Protein AF-A0A1A7C548-F1 (afdb_monomer)

Radius of gyration: 21.09 Å; Cα contacts (8 Å, |Δi|>4): 70; chains: 1; bounding box: 57×16×63 Å

Secondary structure (DSSP, 8-state):
-HHHHHHHHHS---S-HHHHHHHHHHHHHHHHHHHHHHHHHH---HHHHHHHHHHHHHHHHHHHHHHHHHHHHHHHHHHHHHHHHHHHHHGGGS--

Organism: NCBI:txid1747903

InterPro domains:
  IPR005183 Domain of unknown function DUF305, CopM-like [PF03713] (20-87)
  IPR012347 Ferritin-like [G3DSA:1.20.1260.10] (1-73)

Structure (mmCIF, N/CA/C/O backbone):
data_AF-A0A1A7C548-F1
#
_entry.id   AF-A0A1A7C548-F1
#
loop_
_atom_site.group_PDB
_atom_site.id
_atom_site.type_symbol
_atom_site.label_atom_id
_atom_site.label_alt_id
_atom_site.label_comp_id
_atom_site.label_asym_id
_atom_site.label_entity_id
_atom_site.label_seq_id
_atom_site.pdbx_PDB_ins_code
_atom_site.Cartn_x
_atom_site.Cartn_y
_atom_site.Cartn_z
_atom_site.occupancy
_atom_site.B_iso_or_equiv
_atom_site.auth_seq_id
_atom_site.auth_comp_id
_atom_site.auth_asym_id
_atom_site.auth_atom_id
_atom_site.pdbx_PDB_model_num
ATOM 1 N N . MET A 1 1 ? -4.442 1.007 -11.598 1.00 67.88 1 MET A N 1
ATOM 2 C CA . MET A 1 1 ? -5.003 2.018 -10.678 1.00 67.88 1 MET A CA 1
ATOM 3 C C . MET A 1 1 ? -6.474 1.806 -10.350 1.00 67.88 1 MET A C 1
ATOM 5 O O . MET A 1 1 ? -6.763 1.775 -9.171 1.00 67.88 1 MET A O 1
ATOM 9 N N . ALA A 1 2 ? -7.380 1.535 -11.300 1.00 74.75 2 ALA A N 1
ATOM 10 C CA . ALA A 1 2 ? -8.811 1.359 -10.981 1.00 74.75 2 ALA A CA 1
ATOM 11 C C . ALA A 1 2 ? -9.125 0.342 -9.853 1.00 74.75 2 ALA A C 1
ATOM 13 O O . ALA A 1 2 ? -10.022 0.575 -9.052 1.00 74.75 2 ALA A O 1
ATOM 14 N N . ILE A 1 3 ? -8.359 -0.754 -9.752 1.00 79.62 3 ILE A N 1
ATOM 15 C CA . ILE A 1 3 ? -8.484 -1.739 -8.659 1.00 79.62 3 ILE A CA 1
ATOM 16 C C . ILE A 1 3 ? -8.062 -1.156 -7.301 1.00 79.62 3 ILE A C 1
ATOM 18 O O . ILE A 1 3 ? -8.709 -1.423 -6.293 1.00 79.62 3 ILE A O 1
ATOM 22 N N . MET A 1 4 ? -7.002 -0.343 -7.275 1.00 86.38 4 MET A N 1
ATOM 23 C CA . MET A 1 4 ? -6.571 0.370 -6.072 1.00 86.38 4 MET A CA 1
ATOM 24 C C . MET A 1 4 ? -7.648 1.365 -5.641 1.00 86.38 4 MET A C 1
ATOM 26 O O . MET A 1 4 ? -8.044 1.351 -4.483 1.00 86.38 4 MET A O 1
ATOM 30 N N . ASP A 1 5 ? -8.159 2.177 -6.567 1.00 85.19 5 ASP A N 1
ATOM 31 C CA . ASP A 1 5 ? -9.160 3.206 -6.267 1.00 85.19 5 ASP A CA 1
ATOM 32 C C . ASP A 1 5 ? -10.466 2.592 -5.737 1.00 85.19 5 ASP A C 1
ATOM 34 O O . ASP A 1 5 ? -11.019 3.062 -4.740 1.00 85.19 5 ASP A O 1
ATOM 38 N N . ASP A 1 6 ? -10.938 1.505 -6.358 1.00 89.88 6 ASP A N 1
ATOM 39 C CA . ASP A 1 6 ? -12.108 0.757 -5.886 1.00 89.88 6 ASP A CA 1
ATOM 40 C C . ASP A 1 6 ? -11.845 0.098 -4.523 1.00 89.88 6 ASP A C 1
ATOM 42 O O . ASP A 1 6 ? -12.668 0.217 -3.614 1.00 89.88 6 ASP A O 1
ATOM 46 N N . GLY A 1 7 ? -10.671 -0.514 -4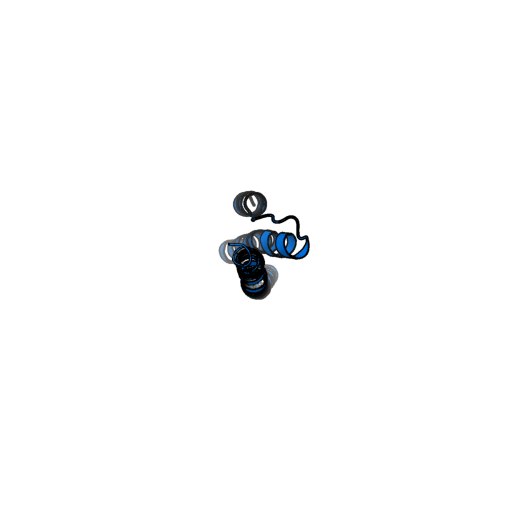.336 1.00 88.38 7 GLY A N 1
ATOM 47 C CA . GLY A 1 7 ? -10.268 -1.114 -3.064 1.00 88.38 7 GLY A CA 1
ATOM 48 C C . GLY A 1 7 ? -10.207 -0.097 -1.923 1.00 88.38 7 GLY A C 1
ATOM 49 O O . GLY A 1 7 ? -10.733 -0.352 -0.844 1.00 88.38 7 GLY A O 1
ATOM 50 N N . MET A 1 8 ? -9.638 1.082 -2.178 1.00 91.69 8 MET A N 1
ATOM 51 C CA . MET A 1 8 ? -9.590 2.202 -1.234 1.00 91.69 8 MET A CA 1
ATOM 52 C C . MET A 1 8 ? -10.994 2.696 -0.877 1.00 91.69 8 MET A C 1
ATOM 54 O O . MET A 1 8 ? -11.284 2.929 0.292 1.00 91.69 8 MET A O 1
ATOM 58 N N . ARG A 1 9 ? -11.894 2.817 -1.864 1.00 91.50 9 ARG A N 1
ATOM 59 C CA . ARG A 1 9 ? -13.290 3.235 -1.637 1.00 91.50 9 ARG A CA 1
ATOM 60 C C . ARG A 1 9 ? -14.104 2.234 -0.823 1.00 91.50 9 ARG A C 1
ATOM 62 O O . ARG A 1 9 ? -15.070 2.636 -0.180 1.00 91.50 9 ARG A O 1
ATOM 69 N N . ARG A 1 10 ? -13.774 0.946 -0.915 1.00 92.56 10 ARG A N 1
ATOM 70 C CA . ARG A 1 10 ? -14.467 -0.144 -0.212 1.00 92.56 10 ARG A CA 1
ATOM 71 C C . ARG A 1 10 ? -13.815 -0.525 1.113 1.00 92.56 10 ARG A C 1
ATOM 73 O O . ARG A 1 10 ? -14.361 -1.380 1.809 1.00 92.56 10 ARG A O 1
ATOM 80 N N . ALA A 1 11 ? -12.665 0.058 1.447 1.00 92.19 11 ALA A N 1
ATOM 81 C CA . ALA A 1 11 ? -11.997 -0.199 2.713 1.00 92.19 11 ALA A CA 1
ATOM 82 C C . ALA A 1 11 ? -12.955 0.126 3.880 1.00 92.19 11 ALA A C 1
ATOM 84 O O . ALA A 1 11 ? -13.580 1.190 3.864 1.00 92.19 11 ALA A O 1
ATOM 85 N N . PRO A 1 12 ? -13.110 -0.770 4.873 1.00 89.75 12 PRO A N 1
ATOM 86 C CA . PRO A 1 12 ? -13.973 -0.510 6.018 1.00 89.75 12 PRO A CA 1
ATOM 87 C C . PRO A 1 12 ? -13.505 0.727 6.782 1.00 89.75 12 PRO A C 1
ATOM 89 O O . PRO A 1 12 ? -12.323 0.832 7.109 1.00 89.75 12 PRO A O 1
ATOM 92 N N . THR A 1 13 ? -14.439 1.620 7.103 1.00 91.56 13 THR A N 1
ATOM 93 C CA . THR A 1 13 ? -14.188 2.778 7.960 1.00 91.56 13 THR A CA 1
ATOM 94 C C . THR A 1 13 ? -14.941 2.636 9.275 1.00 91.56 13 THR A C 1
ATOM 96 O O . THR A 1 13 ? -16.109 2.244 9.304 1.00 91.56 13 THR A O 1
ATOM 99 N N . THR A 1 14 ? -14.262 2.927 10.380 1.00 92.00 14 THR A N 1
ATOM 100 C CA . THR A 1 14 ? -14.830 2.882 11.736 1.00 92.00 14 THR A CA 1
ATOM 101 C C . THR A 1 14 ? -14.843 4.255 12.399 1.00 92.00 14 THR A C 1
ATOM 103 O O . THR A 1 14 ? -15.473 4.415 13.443 1.00 92.00 14 THR A O 1
ATOM 106 N N . GLY A 1 15 ? -14.168 5.248 11.805 1.00 92.50 15 GLY A N 1
ATOM 107 C CA . GLY A 1 15 ? -13.950 6.562 12.407 1.00 92.50 15 GLY A CA 1
ATOM 108 C C . GLY A 1 15 ? -12.762 6.598 13.371 1.00 92.50 15 GLY A C 1
ATOM 109 O O . GLY A 1 15 ? -12.413 7.674 13.852 1.00 92.50 15 GLY A O 1
ATOM 110 N N . ASP A 1 16 ? -12.120 5.455 13.633 1.00 95.00 16 ASP A N 1
ATOM 111 C CA . ASP A 1 16 ? -10.817 5.392 14.288 1.00 95.00 16 ASP A CA 1
ATOM 112 C C . ASP A 1 16 ? -9.722 5.609 13.229 1.00 95.00 16 ASP A C 1
ATOM 114 O O . ASP A 1 16 ? -9.539 4.754 12.353 1.00 95.00 16 ASP A O 1
ATOM 118 N N . PRO A 1 17 ? -8.952 6.712 13.301 1.00 96.19 17 PRO A N 1
ATOM 119 C CA . PRO A 1 17 ? -7.952 7.027 12.286 1.00 96.19 17 PRO A CA 1
ATOM 120 C C . PRO A 1 17 ? -6.895 5.935 12.097 1.00 96.19 17 PRO A C 1
ATOM 122 O O . PRO A 1 17 ? -6.402 5.753 10.986 1.00 96.19 17 PRO A O 1
ATOM 125 N N . ALA A 1 18 ? -6.536 5.201 13.157 1.00 96.31 18 ALA A N 1
ATOM 126 C CA . ALA A 1 18 ? -5.531 4.148 13.064 1.00 96.31 18 ALA A CA 1
ATOM 127 C C . ALA A 1 18 ? -6.076 2.935 12.304 1.00 96.31 18 ALA A C 1
ATOM 129 O O . ALA A 1 18 ? -5.395 2.388 11.435 1.00 96.31 18 ALA A O 1
ATOM 130 N N . HIS A 1 19 ? -7.313 2.536 12.596 1.00 97.25 19 HIS A N 1
ATOM 131 C CA . HIS A 1 19 ? -7.976 1.459 11.868 1.00 97.25 19 HIS A CA 1
ATOM 132 C C . HIS A 1 19 ? -8.168 1.813 10.390 1.00 97.25 19 HIS A C 1
ATOM 134 O O . HIS A 1 19 ? -7.856 1.002 9.512 1.00 97.25 19 HIS A O 1
ATOM 140 N N . ASP A 1 20 ? -8.649 3.024 10.118 1.00 96.19 20 ASP A N 1
ATOM 141 C CA . ASP A 1 20 ? -8.979 3.462 8.764 1.00 96.19 20 ASP A CA 1
ATOM 142 C C . ASP A 1 20 ? -7.708 3.605 7.915 1.00 96.19 20 ASP A C 1
ATOM 144 O O . ASP A 1 20 ? -7.673 3.136 6.776 1.00 96.19 20 ASP A O 1
ATOM 148 N N . PHE A 1 21 ? -6.614 4.116 8.498 1.00 97.50 21 PHE A N 1
ATOM 149 C CA . PHE A 1 21 ? -5.296 4.141 7.858 1.00 97.50 21 PHE A CA 1
ATOM 150 C C . PHE A 1 21 ? -4.831 2.738 7.449 1.00 97.50 21 PHE A C 1
ATOM 152 O O . PHE A 1 21 ? -4.495 2.514 6.286 1.00 97.50 21 PHE A O 1
ATOM 159 N N . MET A 1 22 ? -4.846 1.777 8.378 1.00 98.06 22 MET A N 1
ATOM 160 C CA . MET A 1 22 ? -4.385 0.411 8.101 1.00 98.06 22 MET A CA 1
ATOM 161 C C . MET A 1 22 ? -5.270 -0.286 7.059 1.00 98.06 22 MET A C 1
ATOM 163 O O . MET A 1 22 ? -4.768 -1.003 6.195 1.00 98.06 22 MET A O 1
ATOM 167 N N . SER A 1 23 ? -6.584 -0.053 7.110 1.00 97.38 23 SER A N 1
ATOM 168 C CA . SER A 1 23 ? -7.547 -0.640 6.173 1.00 97.38 23 SER A CA 1
ATOM 169 C C . SER A 1 23 ? -7.381 -0.094 4.755 1.00 97.38 23 SER A C 1
ATOM 171 O O . SER A 1 23 ? -7.439 -0.863 3.797 1.00 97.38 23 SER A O 1
ATOM 173 N N . MET A 1 24 ? -7.126 1.209 4.612 1.00 96.94 24 MET A N 1
ATOM 174 C CA . MET A 1 24 ? -6.892 1.852 3.316 1.00 96.94 24 MET A CA 1
ATOM 175 C C . MET A 1 24 ? -5.495 1.551 2.761 1.00 96.94 24 MET A C 1
ATOM 177 O O . MET A 1 24 ? -5.329 1.347 1.563 1.00 96.94 24 MET A O 1
ATOM 181 N N . MET A 1 25 ? -4.460 1.459 3.593 1.00 98.31 25 MET A N 1
ATOM 182 C CA . MET A 1 25 ? -3.111 1.224 3.074 1.00 98.31 25 MET A CA 1
ATOM 183 C C . MET A 1 25 ? -2.933 -0.158 2.436 1.00 98.31 25 MET A C 1
ATOM 185 O O . MET A 1 25 ? -2.133 -0.284 1.512 1.00 98.31 25 MET A O 1
ATOM 189 N N . ILE A 1 26 ? -3.723 -1.169 2.804 1.00 98.00 26 ILE A N 1
ATOM 190 C CA . ILE A 1 26 ? -3.666 -2.492 2.159 1.00 98.00 26 I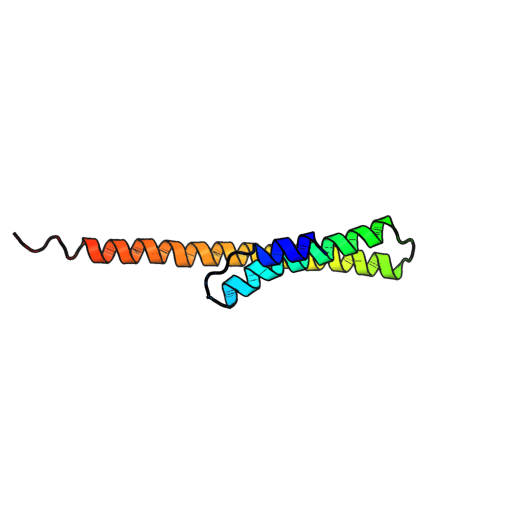LE A CA 1
ATOM 191 C C . ILE A 1 26 ? -3.944 -2.426 0.640 1.00 98.00 26 ILE A C 1
ATOM 193 O O . ILE A 1 26 ? -3.074 -2.847 -0.127 1.00 98.00 26 ILE A O 1
ATOM 197 N N . PRO A 1 27 ? -5.098 -1.920 0.153 1.00 97.44 27 PRO A N 1
ATOM 198 C CA . PRO A 1 27 ? -5.348 -1.806 -1.285 1.00 97.44 27 PRO A CA 1
ATOM 199 C C . PRO A 1 27 ? -4.403 -0.822 -1.988 1.00 97.44 27 PRO A C 1
ATOM 201 O O . PRO A 1 27 ? -4.040 -1.073 -3.137 1.00 97.44 27 PRO A O 1
ATOM 204 N N . HIS A 1 28 ? -3.946 0.242 -1.314 1.00 98.06 28 HIS A N 1
ATOM 205 C CA . HIS A 1 28 ? -2.902 1.123 -1.852 1.00 98.06 28 HIS A CA 1
ATOM 206 C C . HIS A 1 28 ? -1.614 0.346 -2.167 1.00 98.06 28 HIS A C 1
ATOM 208 O O . HIS A 1 28 ? -1.093 0.411 -3.282 1.00 98.06 28 HIS A O 1
ATOM 214 N N . HIS A 1 29 ? -1.138 -0.450 -1.207 1.00 98.44 29 HIS A N 1
ATOM 215 C CA . HIS A 1 29 ? 0.088 -1.229 -1.364 1.00 98.44 29 HIS A CA 1
ATOM 216 C C . HIS A 1 29 ? -0.076 -2.344 -2.400 1.00 98.44 29 HIS A C 1
ATOM 218 O O . HIS A 1 29 ? 0.817 -2.592 -3.212 1.00 98.44 29 HIS A O 1
ATOM 224 N N . GLN A 1 30 ? -1.256 -2.969 -2.458 1.00 98.19 30 GLN A N 1
ATOM 225 C CA . GLN A 1 30 ? -1.563 -3.947 -3.499 1.00 98.19 30 GLN A CA 1
ATOM 226 C C . GLN A 1 30 ? -1.489 -3.324 -4.902 1.00 98.19 30 GLN A C 1
ATOM 228 O O . GLN A 1 30 ? -0.931 -3.933 -5.813 1.00 98.19 30 GLN A O 1
ATOM 233 N N . GLY A 1 31 ? -1.974 -2.089 -5.068 1.00 97.38 31 GLY A N 1
ATOM 234 C CA . GLY A 1 31 ? -1.849 -1.343 -6.320 1.00 97.38 31 GLY A CA 1
ATOM 235 C C . GLY A 1 31 ? -0.394 -1.124 -6.746 1.00 97.38 31 GLY A C 1
ATOM 236 O O . GLY A 1 31 ? -0.059 -1.325 -7.917 1.00 97.38 31 GLY A O 1
ATOM 237 N N . ALA A 1 32 ? 0.486 -0.778 -5.801 1.00 98.00 32 ALA A N 1
ATOM 238 C CA . ALA A 1 32 ? 1.918 -0.621 -6.059 1.00 98.00 32 ALA A CA 1
ATOM 239 C C . ALA A 1 32 ? 2.586 -1.947 -6.467 1.00 98.00 32 ALA A C 1
ATOM 241 O O . ALA A 1 32 ? 3.362 -1.980 -7.425 1.00 98.00 32 ALA A O 1
ATOM 242 N N . ILE A 1 33 ? 2.237 -3.053 -5.800 1.00 98.50 33 ILE A N 1
ATOM 243 C CA . ILE A 1 33 ? 2.705 -4.404 -6.148 1.00 98.50 33 ILE A CA 1
ATOM 2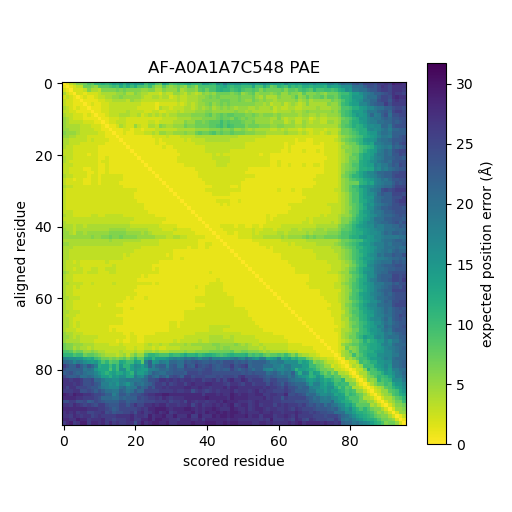44 C C . ILE A 1 33 ? 2.274 -4.782 -7.568 1.00 98.50 33 ILE A C 1
ATOM 246 O O . ILE A 1 33 ? 3.078 -5.315 -8.334 1.00 98.50 33 ILE A O 1
ATOM 250 N N . ASP A 1 34 ? 1.026 -4.509 -7.941 1.00 97.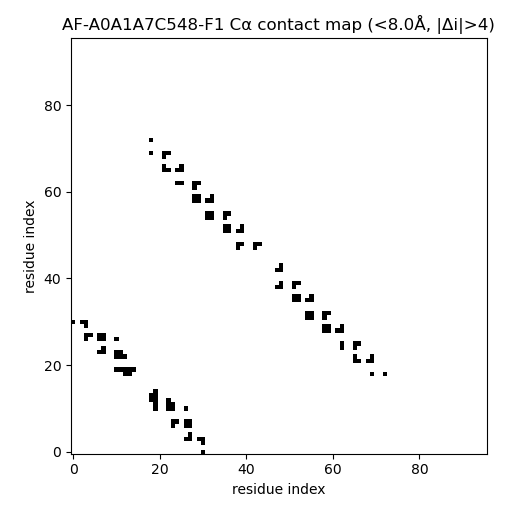69 34 ASP A N 1
ATOM 251 C CA . ASP A 1 34 ? 0.503 -4.861 -9.262 1.00 97.69 34 ASP A CA 1
ATOM 252 C C . ASP A 1 34 ? 1.206 -4.066 -10.375 1.00 97.69 34 ASP A C 1
ATOM 254 O O . ASP A 1 34 ? 1.556 -4.627 -11.417 1.00 97.69 34 ASP A O 1
ATOM 258 N N . MET A 1 35 ? 1.513 -2.786 -10.134 1.00 97.88 35 MET A N 1
ATOM 259 C CA . MET A 1 35 ? 2.339 -1.986 -11.047 1.00 97.88 35 MET A CA 1
ATOM 260 C C . MET A 1 35 ? 3.776 -2.503 -11.144 1.00 97.88 35 MET A C 1
ATOM 262 O O . MET A 1 35 ? 4.321 -2.611 -12.243 1.00 97.88 35 MET A O 1
ATOM 266 N N . ALA A 1 36 ? 4.392 -2.854 -10.016 1.00 98.25 36 ALA A N 1
ATOM 267 C CA . ALA A 1 36 ? 5.743 -3.400 -9.999 1.00 98.25 36 ALA A CA 1
ATOM 268 C C . ALA A 1 36 ? 5.816 -4.738 -10.758 1.00 98.25 36 ALA A C 1
ATOM 270 O O . ALA A 1 36 ? 6.728 -4.958 -11.557 1.00 98.25 36 ALA A O 1
ATOM 271 N N . LYS A 1 37 ? 4.808 -5.607 -10.612 1.00 98.06 37 LYS A N 1
ATOM 272 C CA . LYS A 1 37 ? 4.692 -6.841 -11.405 1.00 98.06 37 LYS A CA 1
ATOM 273 C C . LYS A 1 37 ? 4.596 -6.556 -12.904 1.00 98.06 37 LYS A C 1
ATOM 275 O O . LYS A 1 37 ? 5.232 -7.262 -13.683 1.00 98.06 37 LYS A O 1
ATOM 280 N N . ALA A 1 38 ? 3.872 -5.515 -13.318 1.00 97.94 38 ALA A N 1
ATOM 281 C CA . ALA A 1 38 ? 3.807 -5.124 -14.727 1.00 97.94 38 ALA A CA 1
ATOM 282 C C . ALA A 1 38 ? 5.192 -4.736 -15.283 1.00 97.94 38 ALA A C 1
ATOM 284 O O . ALA A 1 38 ? 5.537 -5.133 -16.397 1.00 97.94 38 ALA A O 1
ATOM 285 N N . ILE A 1 39 ? 6.035 -4.051 -14.498 1.00 98.31 39 ILE A N 1
ATOM 286 C CA . ILE A 1 39 ? 7.424 -3.747 -14.891 1.00 98.31 39 ILE A CA 1
ATOM 287 C C . ILE A 1 39 ? 8.236 -5.026 -15.119 1.00 98.31 39 ILE A C 1
ATOM 289 O O . ILE A 1 39 ? 8.985 -5.103 -16.092 1.00 98.31 39 ILE A O 1
ATOM 293 N N . LEU A 1 40 ? 8.058 -6.056 -14.287 1.00 98.06 40 LEU A N 1
ATOM 294 C CA . LEU A 1 40 ? 8.755 -7.334 -14.464 1.00 98.06 40 LEU A CA 1
ATOM 295 C C . LEU A 1 40 ? 8.333 -8.091 -15.733 1.00 98.06 40 LEU A C 1
ATOM 297 O O . LEU A 1 40 ? 9.115 -8.904 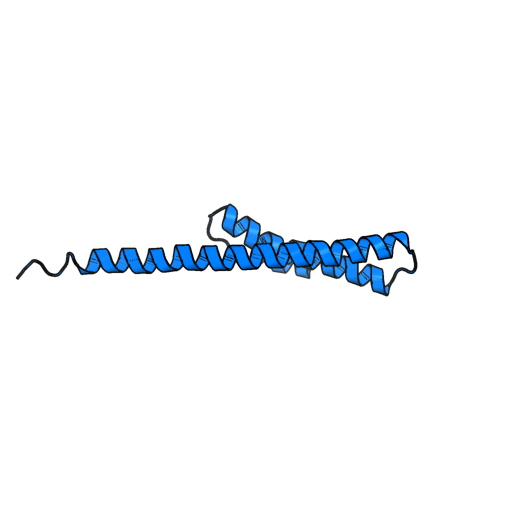-16.230 1.00 98.06 40 LEU A O 1
ATOM 301 N N . VAL A 1 41 ? 7.135 -7.831 -16.263 1.00 97.75 41 VAL A N 1
ATOM 302 C CA . VAL A 1 41 ? 6.650 -8.422 -17.521 1.00 97.75 41 VAL A CA 1
ATOM 303 C C . VAL A 1 41 ? 7.097 -7.604 -18.733 1.00 97.75 41 VAL A C 1
ATOM 305 O O . VAL A 1 41 ? 7.469 -8.176 -19.754 1.00 97.75 41 VAL A O 1
ATOM 308 N N . HIS A 1 42 ? 7.059 -6.274 -18.637 1.00 97.44 42 HIS A N 1
ATOM 309 C CA . HIS A 1 42 ? 7.185 -5.395 -19.803 1.00 97.44 42 HIS A CA 1
ATOM 310 C C . HIS A 1 42 ? 8.556 -4.734 -19.973 1.00 97.44 42 HIS A C 1
ATOM 312 O O . HIS A 1 42 ? 8.856 -4.255 -21.065 1.00 97.44 42 HIS A O 1
ATOM 318 N N . SER A 1 43 ? 9.392 -4.692 -18.932 1.00 97.19 43 SER A N 1
ATOM 319 C CA . SER A 1 43 ? 10.704 -4.044 -18.986 1.00 97.19 43 SER A CA 1
ATOM 320 C C . SER A 1 43 ? 11.854 -5.050 -18.940 1.00 97.19 43 SER A C 1
ATOM 322 O O . SER A 1 43 ? 11.865 -5.979 -18.127 1.00 97.19 43 SER A O 1
ATOM 324 N N . ASN A 1 44 ? 12.864 -4.803 -19.778 1.00 97.06 44 ASN A N 1
ATOM 325 C CA . ASN A 1 44 ? 14.163 -5.483 -19.754 1.00 97.06 44 ASN A CA 1
ATOM 326 C C . ASN A 1 44 ? 15.258 -4.650 -19.064 1.00 97.06 44 ASN A C 1
ATOM 328 O O . ASN A 1 44 ? 16.393 -5.111 -18.943 1.00 97.06 44 ASN A O 1
ATOM 332 N N . ASP A 1 45 ? 14.935 -3.438 -18.608 1.00 98.62 45 ASP A N 1
ATOM 333 C CA . ASP A 1 45 ? 15.874 -2.584 -17.885 1.00 98.62 45 ASP A CA 1
ATOM 334 C C . ASP A 1 45 ? 16.189 -3.190 -16.508 1.00 98.62 45 ASP A C 1
A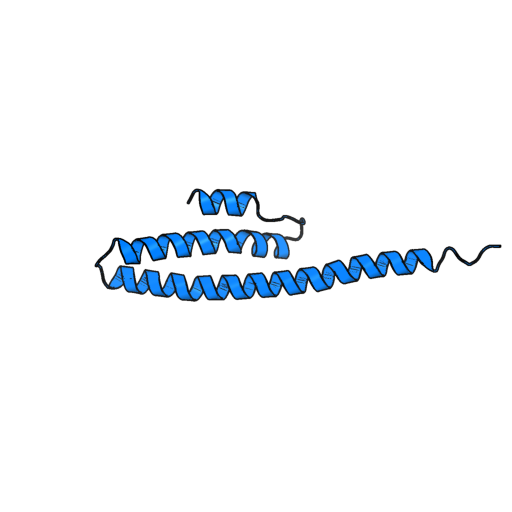TOM 336 O O . ASP A 1 45 ? 15.291 -3.446 -15.702 1.00 98.62 45 ASP A O 1
ATOM 340 N N . ARG A 1 46 ? 17.472 -3.451 -16.234 1.00 98.38 46 ARG A N 1
ATOM 341 C CA . ARG A 1 46 ? 17.889 -4.115 -14.990 1.00 98.38 46 ARG A CA 1
ATOM 342 C C . ARG A 1 46 ? 17.624 -3.271 -13.747 1.00 98.38 46 ARG A C 1
ATOM 344 O O . ARG A 1 46 ? 17.267 -3.838 -12.718 1.00 98.38 46 ARG A O 1
ATOM 351 N N . GLU A 1 47 ? 17.789 -1.957 -13.827 1.00 98.62 47 GLU A N 1
ATOM 352 C CA . GLU A 1 47 ? 17.574 -1.058 -12.696 1.00 98.62 47 GLU A CA 1
ATOM 353 C C . GLU A 1 47 ? 16.087 -1.008 -12.333 1.00 98.62 47 GLU A C 1
ATOM 355 O O . GLU A 1 47 ? 15.721 -1.245 -11.180 1.00 98.62 47 GLU A O 1
ATOM 360 N N . LEU A 1 48 ? 15.215 -0.840 -13.333 1.00 98.44 48 LEU A N 1
ATOM 361 C CA . LEU A 1 48 ? 13.766 -0.819 -13.118 1.00 98.44 48 LEU A CA 1
ATOM 362 C C . LEU A 1 48 ? 13.233 -2.156 -12.596 1.00 98.44 48 LEU A C 1
ATOM 364 O O . LEU A 1 48 ? 12.346 -2.182 -11.742 1.00 98.44 48 LEU A O 1
ATOM 368 N N . ARG A 1 49 ? 13.778 -3.280 -13.072 1.00 98.56 49 ARG A N 1
ATOM 369 C CA . ARG A 1 49 ? 13.399 -4.611 -12.576 1.00 98.56 49 ARG A CA 1
ATOM 370 C C . ARG A 1 49 ? 13.833 -4.833 -11.130 1.00 98.56 49 ARG A C 1
ATOM 372 O O . ARG A 1 49 ? 13.059 -5.388 -10.353 1.00 98.56 49 ARG A O 1
ATOM 379 N N . ASN A 1 50 ? 15.032 -4.386 -10.757 1.00 98.62 50 ASN A N 1
ATOM 380 C CA . ASN A 1 50 ? 15.510 -4.475 -9.377 1.00 98.62 50 ASN A CA 1
ATOM 381 C C . ASN A 1 50 ? 14.651 -3.623 -8.436 1.00 98.62 50 ASN A C 1
ATOM 383 O O . ASN A 1 50 ? 14.244 -4.103 -7.378 1.00 98.62 50 ASN A O 1
ATOM 387 N N . LEU A 1 51 ? 14.308 -2.399 -8.851 1.00 98.69 51 LEU A N 1
ATOM 388 C CA . LEU A 1 51 ? 13.385 -1.536 -8.116 1.00 98.69 51 LEU A CA 1
ATOM 389 C C . LEU A 1 51 ? 12.016 -2.208 -7.935 1.00 98.69 51 LEU A C 1
ATOM 391 O O . LEU A 1 51 ? 11.504 -2.275 -6.819 1.00 98.69 51 LEU A O 1
ATOM 395 N N . ALA A 1 52 ? 11.443 -2.755 -9.010 1.00 98.75 52 ALA A N 1
ATOM 396 C CA . ALA A 1 52 ? 10.155 -3.439 -8.962 1.00 98.75 52 ALA A CA 1
ATOM 397 C C . ALA A 1 52 ? 10.170 -4.642 -8.007 1.00 98.75 52 ALA A C 1
ATOM 399 O O . ALA A 1 52 ? 9.244 -4.815 -7.216 1.00 98.75 52 ALA A O 1
ATOM 400 N N . GLN A 1 53 ? 11.234 -5.448 -8.031 1.00 98.75 53 GLN A N 1
ATOM 401 C CA . GLN A 1 53 ? 11.375 -6.578 -7.117 1.00 98.75 53 GLN A CA 1
ATOM 402 C C . GLN A 1 53 ? 11.444 -6.119 -5.652 1.00 98.75 53 GLN A C 1
ATOM 404 O O . GLN A 1 53 ? 10.800 -6.731 -4.801 1.00 98.75 53 GLN A O 1
ATOM 409 N N . GLY A 1 54 ? 12.167 -5.030 -5.368 1.00 98.75 54 GLY A N 1
ATOM 410 C CA . GLY A 1 54 ? 12.225 -4.425 -4.035 1.00 98.75 54 GLY A CA 1
ATOM 411 C C . GLY A 1 54 ? 10.857 -3.946 -3.547 1.00 98.75 54 GLY A C 1
ATOM 412 O O . GLY A 1 54 ? 10.446 -4.301 -2.445 1.00 98.75 54 GLY A O 1
ATOM 413 N N . ILE A 1 55 ? 10.111 -3.229 -4.397 1.00 98.75 55 ILE A N 1
ATOM 414 C CA . ILE A 1 55 ? 8.747 -2.763 -4.089 1.00 98.75 55 ILE A CA 1
ATOM 415 C C . ILE A 1 55 ? 7.826 -3.943 -3.766 1.00 98.75 55 ILE A C 1
ATOM 417 O O . ILE A 1 55 ? 7.081 -3.885 -2.792 1.00 98.75 55 ILE A O 1
ATOM 421 N N . ILE A 1 56 ? 7.880 -5.023 -4.555 1.00 98.75 56 ILE A N 1
ATOM 422 C CA . ILE A 1 56 ? 7.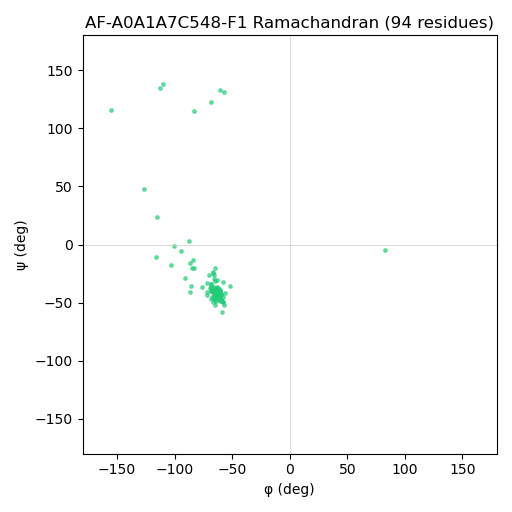041 -6.207 -4.322 1.00 98.75 56 ILE A CA 1
ATOM 423 C C . ILE A 1 56 ? 7.322 -6.810 -2.946 1.00 98.75 56 ILE A C 1
ATOM 425 O O . ILE A 1 56 ? 6.382 -7.133 -2.226 1.00 98.75 56 ILE A O 1
ATOM 429 N N . VAL A 1 57 ? 8.598 -6.978 -2.591 1.00 98.75 57 VAL A N 1
ATOM 430 C CA . VAL A 1 57 ? 8.995 -7.594 -1.318 1.00 98.75 57 VAL A CA 1
ATOM 431 C C . VAL A 1 57 ? 8.565 -6.728 -0.139 1.00 98.75 57 VAL A C 1
ATOM 433 O O . VAL A 1 57 ? 7.889 -7.225 0.761 1.00 98.75 57 VAL A O 1
ATOM 436 N N . GLU A 1 58 ? 8.921 -5.445 -0.157 1.00 98.81 58 GLU A N 1
ATOM 437 C CA . GLU A 1 58 ? 8.678 -4.561 0.982 1.00 98.81 58 GLU A CA 1
ATOM 438 C C . GLU A 1 58 ? 7.181 -4.347 1.204 1.00 98.81 58 GLU A C 1
ATOM 440 O O . GLU A 1 58 ? 6.664 -4.613 2.288 1.00 98.81 58 GLU A O 1
ATOM 445 N N . GLN A 1 59 ? 6.440 -4.010 0.147 1.00 98.75 59 GLN A N 1
ATOM 446 C CA . GLN A 1 59 ? 5.017 -3.717 0.296 1.00 98.75 59 GLN A CA 1
ATOM 447 C C . GLN A 1 59 ? 4.194 -4.963 0.629 1.00 98.75 59 GLN A C 1
ATOM 449 O O . GLN A 1 59 ? 3.161 -4.875 1.296 1.00 98.75 59 GLN A O 1
ATOM 454 N N . GLN A 1 60 ? 4.661 -6.155 0.240 1.00 98.81 60 GLN A N 1
ATOM 455 C CA . GLN A 1 60 ? 4.035 -7.395 0.684 1.00 98.81 60 GLN A CA 1
ATOM 456 C C . GLN A 1 60 ? 4.249 -7.639 2.185 1.00 98.81 60 GLN A C 1
ATOM 458 O O . GLN A 1 60 ? 3.329 -8.125 2.854 1.00 98.81 60 GLN A O 1
ATOM 463 N N . ASN A 1 61 ? 5.424 -7.293 2.721 1.00 98.81 61 ASN A N 1
ATOM 464 C CA . ASN A 1 61 ? 5.698 -7.361 4.156 1.00 98.81 61 ASN A CA 1
ATOM 465 C C . ASN A 1 61 ? 4.835 -6.357 4.928 1.00 98.81 61 ASN A C 1
ATOM 467 O O . ASN A 1 61 ? 4.204 -6.732 5.918 1.00 98.81 61 ASN A O 1
ATOM 471 N N . GLU A 1 62 ? 4.726 -5.122 4.443 1.00 98.81 62 GLU A N 1
ATOM 472 C CA . GLU A 1 62 ? 3.885 -4.083 5.045 1.00 98.81 62 GLU A CA 1
ATOM 473 C C . GLU A 1 62 ? 2.405 -4.501 5.069 1.00 98.81 62 GLU A C 1
ATOM 475 O O . GLU A 1 62 ? 1.748 -4.390 6.106 1.00 98.81 62 GLU A O 1
ATOM 480 N N . ILE A 1 63 ? 1.885 -5.105 3.990 1.00 98.75 63 ILE A N 1
ATOM 481 C CA . ILE A 1 63 ? 0.530 -5.689 3.974 1.00 98.75 63 ILE A CA 1
ATOM 482 C C . ILE A 1 63 ? 0.349 -6.730 5.084 1.00 98.75 63 ILE A C 1
ATOM 484 O O . ILE A 1 63 ? -0.697 -6.758 5.740 1.00 98.75 63 ILE A O 1
ATOM 488 N N . ASN A 1 64 ? 1.344 -7.587 5.320 1.00 98.75 64 ASN A N 1
ATOM 489 C CA . ASN A 1 64 ? 1.264 -8.597 6.375 1.00 98.75 64 ASN A CA 1
ATOM 490 C C . ASN A 1 64 ? 1.241 -7.953 7.768 1.00 98.75 64 ASN A C 1
ATOM 492 O O . ASN A 1 64 ? 0.453 -8.369 8.620 1.00 98.75 64 ASN A O 1
ATOM 496 N N . VAL A 1 65 ? 2.042 -6.905 7.981 1.00 98.69 65 VAL A N 1
ATOM 497 C CA . VAL A 1 65 ? 2.044 -6.121 9.225 1.00 98.69 65 VAL A CA 1
ATOM 498 C C . VAL A 1 65 ? 0.677 -5.479 9.465 1.00 98.69 65 VAL A C 1
ATOM 500 O O . VAL A 1 65 ? 0.119 -5.630 10.556 1.00 98.69 65 VAL A O 1
ATOM 503 N N . MET A 1 66 ? 0.101 -4.827 8.452 1.00 98.62 66 MET A N 1
ATOM 504 C CA . MET A 1 66 ? -1.208 -4.172 8.549 1.00 98.62 66 MET A CA 1
ATOM 505 C C . MET A 1 66 ? -2.332 -5.173 8.830 1.00 98.62 66 MET A C 1
ATOM 507 O O . MET A 1 66 ? -3.153 -4.948 9.719 1.00 98.62 66 MET A O 1
ATOM 511 N N . ARG A 1 67 ? -2.341 -6.325 8.146 1.00 98.38 67 ARG A N 1
ATOM 512 C CA . ARG A 1 67 ? -3.318 -7.400 8.398 1.00 98.38 67 ARG A CA 1
ATOM 513 C C . ARG A 1 67 ? -3.216 -7.942 9.820 1.00 98.38 67 ARG A C 1
ATOM 515 O O . ARG A 1 67 ? -4.236 -8.080 10.492 1.00 98.38 67 ARG A O 1
ATOM 522 N N . ALA A 1 68 ? -2.000 -8.210 10.296 1.00 98.50 68 ALA A N 1
ATOM 523 C CA . ALA A 1 68 ? -1.781 -8.679 11.662 1.00 98.50 68 ALA A CA 1
ATOM 524 C C . ALA A 1 68 ? -2.217 -7.633 12.700 1.00 98.50 68 ALA A C 1
ATOM 526 O O . ALA A 1 68 ? -2.759 -7.976 13.752 1.00 98.50 68 ALA A O 1
ATOM 527 N N . TRP A 1 69 ? -2.004 -6.348 12.412 1.00 98.38 69 TRP A N 1
ATOM 528 C CA . TRP A 1 69 ? -2.475 -5.264 13.265 1.00 98.38 69 TRP A CA 1
ATOM 529 C C . TRP A 1 69 ? -4.008 -5.201 13.312 1.00 98.38 69 TRP A C 1
ATOM 531 O O . TRP A 1 69 ? -4.567 -5.185 14.408 1.00 98.38 69 TRP A O 1
ATOM 541 N N . LEU A 1 70 ? -4.691 -5.260 12.162 1.00 96.88 70 LEU A N 1
ATOM 542 C CA . LEU A 1 70 ? -6.159 -5.224 12.082 1.00 96.88 70 LEU A CA 1
ATOM 543 C C . LEU A 1 70 ? -6.812 -6.414 12.797 1.00 96.88 70 LEU A C 1
ATOM 545 O O . LEU A 1 70 ? -7.815 -6.238 13.483 1.00 96.88 70 LEU A O 1
ATOM 549 N N . GLN A 1 71 ? -6.218 -7.607 12.719 1.00 97.00 71 GLN A N 1
ATOM 550 C CA . GLN A 1 71 ? -6.692 -8.774 13.472 1.00 97.00 71 GLN A CA 1
ATOM 551 C C . GLN A 1 71 ? -6.645 -8.537 14.988 1.00 97.00 71 GLN A C 1
ATOM 553 O O . GLN A 1 71 ? -7.613 -8.813 15.698 1.00 97.00 71 GLN A O 1
ATOM 558 N N . ARG A 1 72 ? -5.537 -7.979 15.499 1.00 96.62 72 ARG A N 1
AT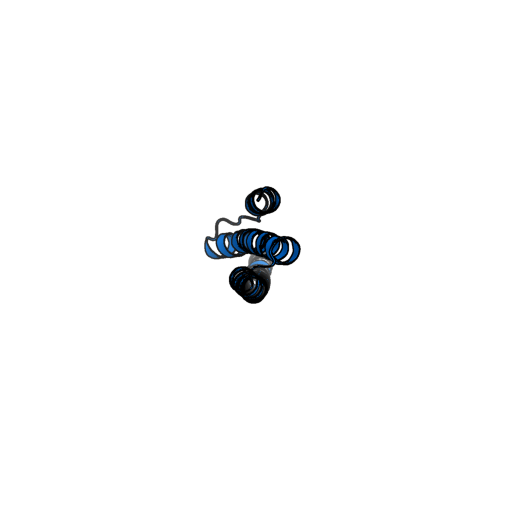OM 559 C CA . ARG A 1 72 ? -5.415 -7.626 16.925 1.00 96.62 72 ARG A CA 1
ATOM 560 C C . ARG A 1 72 ? -6.391 -6.523 17.322 1.00 96.62 72 ARG A C 1
ATOM 562 O O . ARG A 1 72 ? -6.984 -6.595 18.396 1.00 96.62 72 ARG A O 1
ATOM 569 N N . TYR A 1 73 ? -6.573 -5.528 16.456 1.00 95.31 73 TYR A N 1
ATOM 570 C CA . TYR A 1 73 ? -7.544 -4.460 16.662 1.00 95.31 73 TYR A CA 1
ATOM 571 C C . TYR A 1 73 ? -8.962 -5.022 16.821 1.00 95.31 73 TYR A C 1
ATOM 573 O O . TYR A 1 73 ? -9.640 -4.702 17.796 1.00 95.31 73 TYR A O 1
ATOM 581 N N . GLN A 1 74 ? -9.386 -5.908 15.917 1.00 92.12 74 GLN A N 1
ATOM 582 C CA . GLN A 1 74 ? -10.703 -6.548 15.960 1.00 92.12 74 GLN A CA 1
ATOM 583 C C . GLN A 1 74 ? -10.897 -7.376 17.232 1.00 92.12 74 GLN A C 1
ATOM 585 O O . GLN A 1 74 ? -11.930 -7.245 17.881 1.00 92.12 74 GLN A O 1
ATOM 590 N N . ALA A 1 75 ? -9.900 -8.167 17.639 1.00 93.12 75 ALA A N 1
ATOM 591 C CA . ALA A 1 75 ? -9.973 -8.945 18.875 1.00 93.12 75 ALA A CA 1
ATOM 592 C C . ALA A 1 75 ? -10.166 -8.051 20.115 1.00 93.12 75 ALA A C 1
ATOM 594 O O . ALA A 1 75 ? -11.003 -8.340 20.969 1.00 93.12 75 ALA A O 1
ATOM 595 N N . ALA A 1 76 ? -9.440 -6.931 20.192 1.00 91.06 76 ALA A N 1
ATOM 596 C CA . ALA A 1 76 ? -9.543 -5.996 21.310 1.00 91.06 76 ALA A CA 1
ATOM 597 C C . ALA A 1 76 ? -10.889 -5.248 21.357 1.00 91.06 76 ALA A C 1
ATOM 599 O O . ALA A 1 76 ? -11.383 -4.953 22.444 1.00 91.06 76 ALA A O 1
ATOM 600 N N . HIS A 1 77 ? -11.485 -4.931 20.205 1.00 85.81 77 HIS A N 1
ATOM 601 C CA . HIS A 1 77 ? -12.735 -4.164 20.133 1.00 85.81 77 HIS A CA 1
ATOM 602 C C . HIS A 1 77 ? -13.990 -5.047 20.123 1.00 85.81 77 HIS A C 1
ATOM 604 O O . HIS A 1 77 ? -15.013 -4.637 20.665 1.00 85.81 77 HIS A O 1
ATOM 610 N N . GLY A 1 78 ? -13.907 -6.279 19.615 1.00 74.88 78 GLY A N 1
ATOM 611 C CA . GLY A 1 78 ? -14.967 -7.284 19.735 1.00 74.88 78 GLY A CA 1
ATOM 612 C C . GLY A 1 78 ? -15.152 -7.757 21.179 1.00 74.88 78 GLY A C 1
ATOM 613 O O . GLY A 1 78 ? -16.265 -7.741 21.693 1.00 74.88 78 GLY A O 1
ATOM 614 N N . ALA A 1 79 ? -14.055 -8.049 21.890 1.00 63.53 79 ALA A N 1
ATOM 615 C CA . ALA A 1 79 ? -14.110 -8.442 23.302 1.00 63.53 79 ALA A CA 1
ATOM 616 C C . ALA A 1 79 ? -14.676 -7.337 24.218 1.00 63.53 79 ALA A C 1
ATOM 618 O O . ALA A 1 79 ? -15.307 -7.619 25.237 1.00 63.53 79 ALA A O 1
ATOM 619 N N . ARG A 1 80 ? -14.475 -6.062 23.858 1.00 59.50 80 ARG A N 1
ATOM 620 C CA . ARG A 1 80 ? -15.057 -4.926 24.590 1.00 59.50 80 ARG A CA 1
ATOM 621 C C . ARG A 1 80 ? -16.576 -4.843 24.431 1.00 59.50 80 ARG A C 1
ATOM 623 O O . ARG A 1 80 ? -17.238 -4.523 25.413 1.00 59.50 80 ARG A O 1
ATOM 630 N N . ALA A 1 81 ? -17.113 -5.148 23.249 1.00 57.75 81 ALA A N 1
ATOM 631 C CA . ALA A 1 81 ? -18.557 -5.145 22.999 1.00 57.75 81 ALA A CA 1
ATOM 632 C C . ALA A 1 81 ? -19.287 -6.271 23.757 1.00 57.75 81 ALA A C 1
ATOM 634 O O . ALA A 1 81 ? -20.405 -6.077 24.232 1.00 57.75 81 ALA A O 1
ATOM 635 N N . ASP A 1 82 ? -18.633 -7.422 23.929 1.00 57.81 82 ASP A N 1
ATOM 636 C CA . ASP A 1 82 ? -19.179 -8.531 24.719 1.00 57.81 82 ASP A CA 1
ATOM 637 C C . ASP A 1 82 ? -19.169 -8.233 26.228 1.00 57.81 82 ASP A C 1
ATOM 639 O O . ASP A 1 82 ? -20.088 -8.632 26.946 1.00 57.81 82 ASP A O 1
ATOM 643 N N . SER A 1 83 ? -18.173 -7.485 26.717 1.00 57.84 83 SER A N 1
ATOM 644 C CA . SER A 1 83 ? -18.058 -7.122 28.137 1.00 57.84 83 SER A CA 1
ATOM 645 C C . SER A 1 83 ? -19.098 -6.078 28.577 1.00 57.84 83 SER A C 1
ATOM 647 O O . SER A 1 83 ? -19.722 -6.227 29.627 1.00 57.84 83 SER A O 1
ATOM 649 N N . THR A 1 84 ? -19.374 -5.056 27.757 1.00 55.75 84 THR A N 1
ATOM 650 C CA . THR A 1 84 ? -20.396 -4.033 28.071 1.00 55.75 84 THR A CA 1
ATOM 651 C C . THR A 1 84 ? -21.821 -4.595 28.117 1.00 55.75 84 THR A C 1
ATOM 653 O O . THR A 1 84 ? -22.674 -4.075 28.839 1.00 55.75 84 THR A O 1
ATOM 656 N N . ASN A 1 85 ? -22.086 -5.683 27.391 1.00 53.19 85 ASN A N 1
ATOM 657 C CA . ASN A 1 85 ? -23.380 -6.370 27.394 1.00 53.19 85 ASN A CA 1
ATOM 658 C C . ASN A 1 85 ? -23.533 -7.373 28.561 1.00 53.19 85 ASN A C 1
ATOM 660 O O . ASN A 1 85 ? -24.631 -7.862 28.831 1.00 53.19 85 ASN A O 1
ATOM 664 N N . ALA A 1 86 ? -22.437 -7.717 29.247 1.00 53.72 86 ALA A N 1
ATOM 665 C CA . ALA A 1 86 ? -22.459 -8.561 30.442 1.00 53.72 86 ALA A CA 1
ATOM 666 C C . ALA A 1 86 ? -22.727 -7.747 31.719 1.00 53.72 86 ALA A C 1
ATOM 668 O O . ALA A 1 86 ? -23.439 -8.229 32.600 1.00 53.72 86 ALA A O 1
ATOM 669 N N . ASP A 1 87 ? -22.215 -6.516 31.789 1.00 53.56 87 ASP A N 1
ATOM 670 C CA . ASP A 1 87 ? -22.394 -5.621 32.942 1.00 53.56 87 ASP A CA 1
ATOM 671 C C . ASP A 1 87 ? -23.872 -5.211 33.103 1.00 53.56 87 ASP A C 1
ATOM 673 O O . ASP A 1 87 ? -24.484 -5.419 34.145 1.00 53.56 87 ASP A O 1
ATOM 677 N N . THR A 1 88 ? -24.529 -4.831 32.003 1.00 54.59 88 THR A N 1
ATOM 678 C CA . THR A 1 88 ? -25.957 -4.448 31.990 1.00 54.59 88 THR A CA 1
ATOM 679 C C . THR A 1 88 ? -26.935 -5.577 32.337 1.00 54.59 88 THR A C 1
ATOM 681 O O . THR A 1 88 ? -28.071 -5.302 32.725 1.00 54.59 88 THR A O 1
ATOM 684 N N . ARG A 1 89 ? -26.532 -6.851 32.223 1.00 52.72 89 ARG A N 1
ATOM 685 C CA . ARG A 1 89 ? -27.383 -8.008 32.571 1.00 52.72 89 ARG A CA 1
ATOM 686 C C . ARG A 1 89 ? -27.342 -8.369 34.052 1.00 52.72 89 ARG A C 1
ATOM 688 O O . A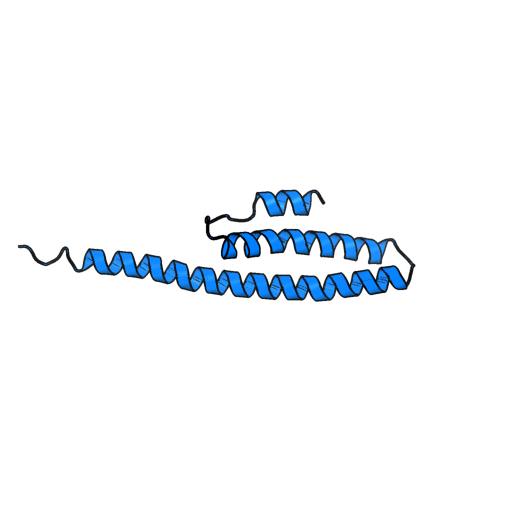RG A 1 89 ? -28.246 -9.060 34.522 1.00 52.72 89 ARG A O 1
ATOM 695 N N . LYS A 1 90 ? -26.309 -7.950 34.786 1.00 54.34 90 LYS A N 1
ATOM 696 C CA . LYS A 1 90 ? -26.155 -8.300 36.205 1.00 54.34 90 LYS A CA 1
ATOM 697 C C . LYS A 1 90 ? -26.958 -7.371 37.124 1.00 54.34 90 LYS A C 1
ATOM 699 O O . LYS A 1 90 ? -27.324 -7.777 38.225 1.00 54.34 90 LYS A O 1
ATOM 704 N N . ASP A 1 91 ? -27.323 -6.196 36.621 1.00 54.72 91 ASP A N 1
ATOM 705 C CA . ASP A 1 91 ? -28.040 -5.152 37.363 1.00 54.72 91 ASP A CA 1
ATOM 706 C C . ASP A 1 91 ? -29.566 -5.337 37.331 1.00 54.72 91 ASP A C 1
ATOM 708 O O . ASP A 1 91 ? -30.295 -4.766 38.139 1.00 54.72 91 ASP A O 1
ATOM 712 N N . SER A 1 92 ? -30.075 -6.166 36.414 1.00 54.62 92 SER A N 1
ATOM 713 C CA . SER A 1 92 ? -31.516 -6.384 36.211 1.00 54.62 92 SER A CA 1
ATOM 714 C C . SER A 1 92 ? -32.116 -7.484 37.101 1.00 54.62 92 SER A C 1
ATOM 716 O O . SER A 1 92 ? -33.291 -7.809 36.954 1.00 54.62 92 SER A O 1
ATOM 718 N N . HIS A 1 93 ? -31.331 -8.089 38.001 1.00 52.56 93 HIS A N 1
ATOM 719 C CA . HIS A 1 93 ? -31.748 -9.246 38.813 1.00 52.56 93 HIS A CA 1
ATOM 720 C C . HIS A 1 93 ? -31.818 -8.960 40.323 1.00 52.56 93 HIS A C 1
ATOM 722 O O . HIS A 1 93 ? -31.713 -9.873 41.139 1.00 52.56 93 HIS A O 1
ATOM 728 N N . ALA A 1 94 ? -31.994 -7.690 40.701 1.00 52.09 94 ALA A N 1
ATOM 729 C CA . ALA A 1 94 ? -32.142 -7.248 42.088 1.00 52.09 94 ALA A CA 1
ATOM 730 C C . ALA A 1 94 ? -33.416 -6.412 42.295 1.00 52.09 94 ALA A C 1
ATOM 732 O O . ALA A 1 94 ? -33.380 -5.333 42.866 1.00 52.09 94 ALA A O 1
ATOM 733 N N . THR A 1 95 ? -34.554 -6.885 41.800 1.00 54.34 95 THR A N 1
ATOM 734 C CA . THR A 1 95 ? -35.883 -6.504 42.300 1.00 54.34 95 THR A CA 1
ATOM 735 C C . THR A 1 95 ? -36.820 -7.651 41.962 1.00 54.34 95 THR A C 1
ATOM 737 O O . THR A 1 95 ? -36.944 -7.978 40.786 1.00 54.34 95 THR A O 1
ATOM 740 N N . HIS A 1 96 ? -37.353 -8.312 42.991 1.00 45.62 96 HIS A N 1
ATOM 741 C CA . HIS A 1 96 ? -38.698 -8.885 43.167 1.00 45.62 96 HIS A CA 1
ATOM 742 C C . HIS A 1 96 ? -38.669 -9.764 44.422 1.00 45.62 96 HIS A C 1
ATOM 744 O O . HIS A 1 96 ? -37.803 -10.664 44.495 1.00 45.62 96 HIS A O 1
#

Nearest PDB structures (foldseek):
  7vw1-assembly1_B  TM=9.619E-01  e=1.993E-03  Escherichia coli
  7vw0-assembly1_A  TM=9.394E-01  e=1.878E-03  Escherichia coli
  7vw2-assembly1_B  TM=8.765E-01  e=5.800E-03  Escherichia coli
  5ux1-assembly1_A  TM=7.540E-01  e=4.971E-01  Synechococcus sp. CC9605
  4wpe-assembly1_A-2  TM=7.587E-01  e=8.087E+00  Saccharomyces cerevisiae S288C

Foldseek 3Di:
DVQLVVQLVPQDDDPPPLLNVLSSLLSVLVVLLVVLVVCVVPPPDPVSVVVSVVSNVVSVVSNVVSVVVNVVVCVVVVVVVVVVVVVVVVVVPPDD

Mean predicted aligned error: 8.13 Å

Solvent-accessible surface area (backbone atoms only — not comparable to full-atom values): 5296 Å² total; per-residue (Å²): 103,72,68,23,56,50,39,41,72,65,34,69,76,79,87,46,66,69,59,31,50,44,42,31,47,40,30,48,37,50,37,53,33,54,52,24,52,48,40,63,74,76,50,87,52,67,68,62,36,52,52,23,52,50,50,39,54,52,41,52,51,50,41,51,52,38,52,56,47,52,53,53,51,49,54,60,54,53,56,49,58,58,49,63,62,50,57,67,60,66,70,72,75,82,80,134

Sequence (96 aa):
MAIMDDGMRRAPTTGDPAHDFMSMMIPHHQGAIDMAKAILVHSNDRELRNLAQGIIVEQQNEINVMRAWLQRYQAAHGARADSTNADTRKDSHATH

pLDDT: mean 87.63, std 16.69, range [45.62, 98.81]